Protein AF-A0A5Y2YM44-F1 (afdb_monomer_lite)

Organism: NCBI:txid363569

Radius of gyration: 10.42 Å; chains: 1; bounding box: 22×12×27 Å

pLDDT: mean 90.9, std 9.32, range [56.09, 96.75]

Structure (mmCIF, N/CA/C/O backbone):
data_AF-A0A5Y2YM44-F1
#
_entry.id   AF-A0A5Y2YM44-F1
#
loop_
_atom_site.group_PDB
_atom_site.id
_atom_site.type_symbol
_atom_site.label_atom_id
_atom_site.label_alt_id
_atom_site.label_comp_id
_atom_site.label_asym_id
_atom_site.label_entity_id
_atom_site.label_seq_id
_atom_site.pdbx_PDB_ins_code
_atom_site.Cartn_x
_atom_site.Cartn_y
_atom_site.Cartn_z
_atom_site.occupancy
_atom_site.B_iso_or_equiv
_atom_site.auth_seq_id
_atom_site.auth_comp_id
_atom_site.auth_asym_id
_atom_site.auth_atom_id
_atom_site.pdbx_PDB_model_num
ATOM 1 N N . SER A 1 1 ? 5.625 -1.832 -17.080 1.00 85.44 1 SER A N 1
ATOM 2 C 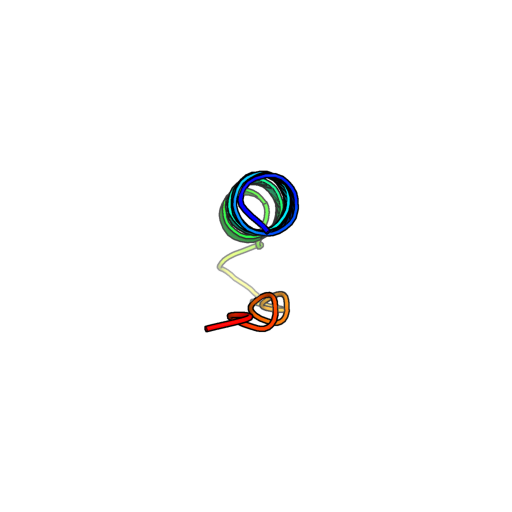CA . SER A 1 1 ? 6.010 -0.433 -17.406 1.00 85.44 1 SER A CA 1
ATOM 3 C C . SER A 1 1 ? 6.000 0.447 -16.152 1.00 85.44 1 SER A C 1
ATOM 5 O O . SER A 1 1 ? 5.307 0.114 -15.192 1.00 85.44 1 SER A O 1
ATOM 7 N N . LEU A 1 2 ? 6.727 1.576 -16.136 1.00 89.19 2 LEU A N 1
ATOM 8 C CA . LEU A 1 2 ? 6.790 2.499 -14.980 1.00 89.19 2 LEU A CA 1
ATOM 9 C C . LEU A 1 2 ? 5.410 3.039 -14.553 1.00 89.19 2 LEU A C 1
ATOM 11 O O . LEU A 1 2 ? 5.139 3.204 -13.364 1.00 89.19 2 LEU A O 1
ATOM 15 N N . LEU A 1 3 ? 4.505 3.262 -15.512 1.00 93.19 3 LEU A N 1
ATOM 16 C CA . LEU A 1 3 ? 3.139 3.717 -15.237 1.00 93.19 3 LEU A CA 1
ATOM 17 C C . LEU A 1 3 ? 2.322 2.674 -14.457 1.00 93.19 3 LEU A C 1
ATOM 19 O O . LEU A 1 3 ? 1.576 3.038 -13.548 1.00 93.19 3 LEU A O 1
ATOM 23 N N . ALA A 1 4 ? 2.477 1.387 -14.783 1.00 93.50 4 ALA A N 1
ATOM 24 C CA . ALA A 1 4 ? 1.791 0.302 -14.082 1.00 93.50 4 ALA A CA 1
ATOM 25 C C . ALA A 1 4 ? 2.230 0.231 -12.611 1.00 93.50 4 ALA A C 1
ATOM 27 O O . ALA A 1 4 ? 1.394 0.148 -11.715 1.00 93.50 4 ALA A O 1
ATOM 28 N N . TRP A 1 5 ? 3.529 0.398 -12.353 1.00 93.94 5 TRP A N 1
ATOM 29 C CA . TRP A 1 5 ? 4.070 0.478 -10.995 1.00 93.94 5 TRP A CA 1
ATOM 30 C C . TRP A 1 5 ? 3.575 1.705 -10.221 1.00 93.94 5 TRP A C 1
ATOM 32 O O . TRP A 1 5 ? 3.265 1.594 -9.033 1.00 93.94 5 TRP A O 1
ATOM 42 N N . ARG A 1 6 ? 3.432 2.869 -10.873 1.00 95.19 6 ARG A N 1
ATOM 43 C CA . ARG A 1 6 ? 2.843 4.060 -10.233 1.00 95.19 6 ARG A CA 1
ATOM 44 C C . ARG A 1 6 ? 1.388 3.812 -9.813 1.00 95.19 6 ARG A C 1
ATOM 46 O O . ARG A 1 6 ? 1.025 4.166 -8.694 1.00 95.19 6 ARG A O 1
ATOM 53 N N . LYS A 1 7 ? 0.574 3.184 -10.670 1.00 95.00 7 LYS A N 1
ATOM 54 C CA . LYS A 1 7 ? -0.826 2.831 -10.358 1.00 95.00 7 LYS A CA 1
ATOM 55 C C . LYS A 1 7 ? -0.920 1.804 -9.227 1.00 95.00 7 LYS A C 1
ATOM 57 O O . LYS A 1 7 ? -1.671 2.024 -8.281 1.00 95.00 7 LYS A O 1
ATOM 62 N N . TYR A 1 8 ? -0.100 0.756 -9.284 1.00 96.19 8 TYR A N 1
ATOM 63 C CA . TYR A 1 8 ? -0.036 -0.282 -8.255 1.00 96.19 8 TYR A CA 1
ATOM 64 C C . TYR A 1 8 ? 0.219 0.303 -6.858 1.00 96.19 8 TYR A C 1
ATOM 66 O O . TYR A 1 8 ? -0.497 -0.007 -5.911 1.00 96.19 8 TYR A O 1
ATOM 74 N N . ARG A 1 9 ? 1.174 1.235 -6.727 1.00 95.88 9 ARG A N 1
ATOM 75 C CA . ARG A 1 9 ? 1.470 1.890 -5.439 1.00 95.88 9 ARG A CA 1
ATOM 76 C C . ARG A 1 9 ? 0.282 2.662 -4.864 1.00 95.88 9 ARG A C 1
ATOM 78 O O . ARG A 1 9 ? 0.076 2.652 -3.657 1.00 95.88 9 ARG A O 1
ATOM 85 N N . VAL A 1 10 ? -0.505 3.317 -5.717 1.00 96.75 10 VAL A N 1
ATOM 86 C CA . VAL A 1 10 ? -1.727 4.009 -5.279 1.00 96.75 10 VAL A CA 1
ATOM 87 C C . VAL A 1 10 ? -2.767 3.008 -4.782 1.00 96.75 10 VAL A C 1
ATOM 89 O O . VAL A 1 10 ? -3.409 3.269 -3.771 1.00 96.75 10 VAL A O 1
ATOM 92 N N . GLN A 1 11 ? -2.923 1.869 -5.461 1.00 96.38 11 GLN A N 1
ATOM 93 C CA . 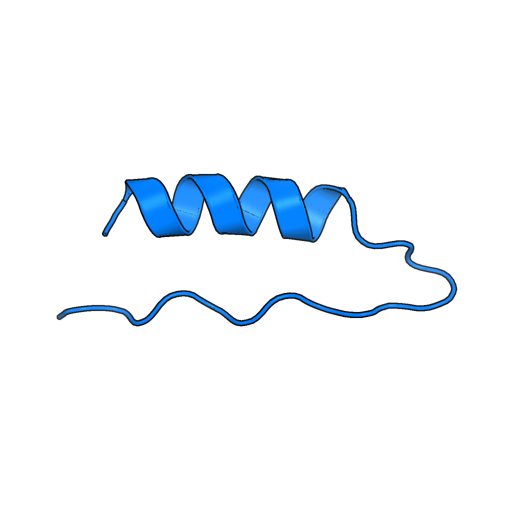GLN A 1 11 ? -3.852 0.818 -5.039 1.00 96.38 11 GLN A CA 1
ATOM 94 C C . GLN A 1 11 ? -3.438 0.215 -3.694 1.00 96.38 11 GLN A C 1
ATOM 96 O O . GLN A 1 11 ? -4.273 0.133 -2.803 1.00 96.38 11 GLN A O 1
ATOM 101 N N . VAL A 1 12 ? -2.152 -0.104 -3.514 1.00 96.31 12 VAL A N 1
ATOM 102 C CA . VAL A 1 12 ? -1.581 -0.586 -2.243 1.00 96.31 12 VAL A CA 1
ATOM 103 C C . VAL A 1 12 ? -1.865 0.383 -1.092 1.00 96.31 12 VAL A C 1
ATOM 105 O O . VAL A 1 12 ? -2.325 -0.043 -0.040 1.00 96.31 12 VAL A O 1
ATOM 108 N N . ASN A 1 13 ? -1.670 1.690 -1.298 1.00 96.62 13 ASN A N 1
ATOM 109 C CA . ASN A 1 13 ? -1.931 2.708 -0.270 1.00 96.62 13 ASN A CA 1
ATOM 110 C C . ASN A 1 13 ? -3.415 2.858 0.103 1.00 96.62 13 ASN A C 1
ATOM 112 O O . ASN A 1 13 ? -3.731 3.509 1.093 1.00 96.62 13 ASN A O 1
ATOM 116 N N . ARG A 1 14 ? -4.325 2.316 -0.710 1.00 94.94 14 ARG A N 1
ATOM 117 C CA . ARG A 1 14 ? -5.776 2.361 -0.485 1.00 94.94 14 ARG A CA 1
ATOM 118 C C . ARG A 1 14 ? -6.326 1.054 0.080 1.00 94.94 14 ARG A C 1
ATOM 120 O O . ARG A 1 14 ? -7.534 0.962 0.273 1.00 94.94 14 ARG A O 1
ATOM 127 N N . VAL A 1 15 ? -5.477 0.049 0.295 1.00 96.12 15 VAL A N 1
ATOM 128 C CA . VAL A 1 15 ? -5.908 -1.227 0.865 1.00 96.12 15 VAL A CA 1
ATOM 1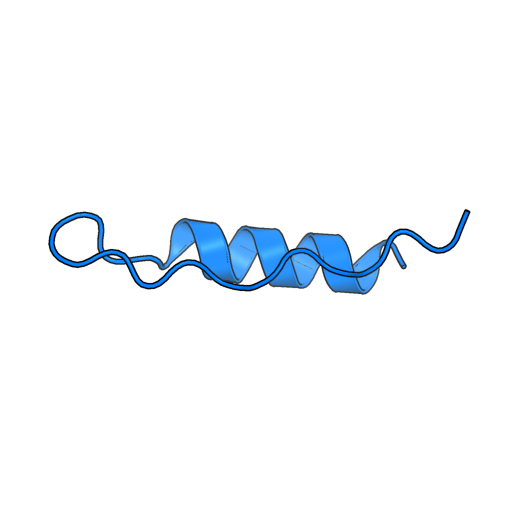29 C C . VAL 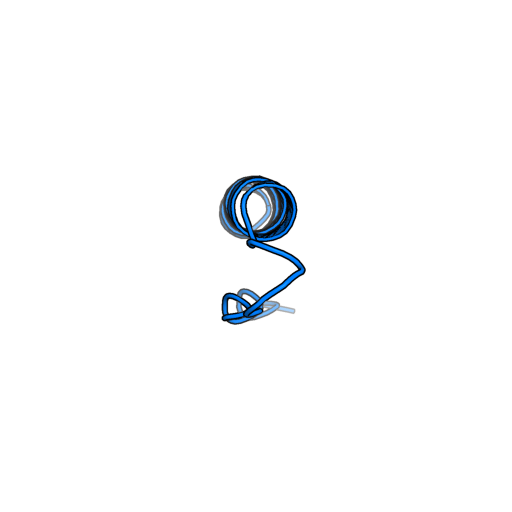A 1 15 ? -6.347 -0.993 2.305 1.00 96.12 15 VAL A C 1
ATOM 131 O O . VAL A 1 15 ? -5.580 -0.485 3.121 1.00 96.12 15 VAL A O 1
ATOM 134 N N . ASP A 1 16 ? -7.585 -1.382 2.602 1.00 94.81 16 ASP A N 1
ATOM 135 C CA . ASP A 1 16 ? -8.069 -1.486 3.973 1.00 94.81 16 ASP A CA 1
ATOM 136 C C . ASP A 1 16 ? -7.278 -2.585 4.692 1.00 94.81 16 ASP A C 1
ATOM 138 O O . ASP A 1 16 ? -7.309 -3.757 4.312 1.00 94.81 16 ASP A O 1
ATOM 142 N N . THR A 1 17 ? -6.546 -2.202 5.731 1.00 90.81 17 THR A N 1
ATOM 143 C CA . THR A 1 17 ? -5.669 -3.106 6.475 1.00 90.81 17 THR A CA 1
ATOM 144 C C . THR A 1 17 ? -6.431 -4.047 7.404 1.00 90.81 17 THR A C 1
ATOM 146 O O . THR A 1 17 ? -5.863 -5.057 7.821 1.00 90.81 17 THR A O 1
ATOM 149 N N . LEU A 1 18 ? -7.708 -3.775 7.697 1.00 95.31 18 LEU A N 1
ATOM 150 C CA . LEU A 1 18 ? -8.553 -4.649 8.515 1.00 95.31 18 LEU A CA 1
ATOM 151 C C . LEU A 1 18 ? -9.112 -5.833 7.716 1.00 95.31 18 LEU A C 1
ATOM 153 O O . LEU A 1 18 ? -9.400 -6.883 8.292 1.00 95.31 18 LEU A O 1
ATOM 157 N N . LYS A 1 19 ? -9.257 -5.684 6.393 1.00 92.00 19 LYS A N 1
ATOM 158 C CA . LYS A 1 19 ? -9.686 -6.741 5.460 1.00 92.00 19 LYS A CA 1
ATOM 159 C C . LYS A 1 19 ? -8.932 -6.609 4.135 1.00 92.00 19 LYS A C 1
ATOM 161 O O . LYS A 1 19 ? -9.491 -6.132 3.145 1.00 92.00 19 LYS A O 1
ATOM 166 N N . PRO A 1 20 ? -7.656 -7.014 4.100 1.00 89.81 20 PRO A N 1
ATOM 167 C CA . PRO A 1 20 ? -6.807 -6.672 2.980 1.00 89.81 20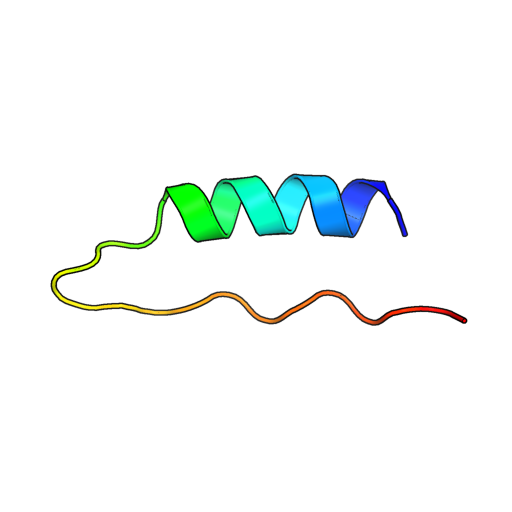 PRO A CA 1
ATOM 168 C C . PRO A 1 20 ? -7.133 -7.508 1.743 1.00 89.81 20 PRO A C 1
ATOM 170 O O . PRO A 1 20 ? -6.949 -8.725 1.722 1.00 89.81 20 PRO A O 1
ATOM 173 N N . VAL A 1 21 ? -7.549 -6.825 0.677 1.00 94.94 21 VAL A N 1
ATOM 174 C CA . VAL A 1 21 ? -7.553 -7.363 -0.686 1.00 94.94 21 VAL A CA 1
ATOM 175 C C . VAL A 1 21 ? -6.433 -6.673 -1.448 1.00 94.94 21 VAL A C 1
ATOM 177 O O . VAL A 1 21 ? -6.556 -5.524 -1.876 1.00 94.94 21 VAL A O 1
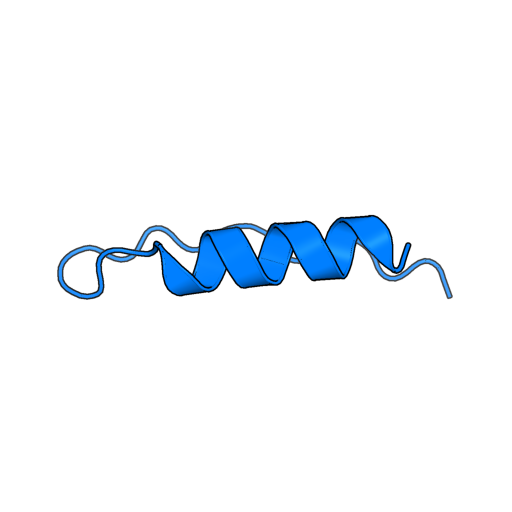ATOM 180 N N . TRP A 1 22 ? -5.301 -7.360 -1.563 1.00 93.31 22 TRP A N 1
ATOM 181 C CA . TRP A 1 22 ? -4.116 -6.800 -2.199 1.00 93.31 22 TRP A CA 1
ATOM 182 C C . TRP A 1 22 ? -4.236 -6.838 -3.729 1.00 93.31 22 TRP A C 1
ATOM 184 O O . TRP A 1 22 ? -4.644 -7.862 -4.279 1.00 93.31 22 TRP A O 1
ATOM 194 N N . PRO A 1 23 ? -3.861 -5.755 -4.436 1.00 95.19 23 PRO A N 1
ATOM 195 C CA . PRO A 1 23 ? -3.808 -5.752 -5.893 1.00 95.19 23 PRO A CA 1
ATOM 196 C C . PRO A 1 23 ? -2.672 -6.647 -6.405 1.00 95.19 23 PRO A C 1
ATOM 198 O O . PRO A 1 23 ? -1.656 -6.837 -5.733 1.00 95.19 23 PRO A O 1
ATOM 201 N N . GLU A 1 24 ? -2.802 -7.145 -7.631 1.00 95.12 24 GLU A N 1
ATOM 202 C CA . GLU A 1 24 ? -1.739 -7.913 -8.279 1.00 95.12 24 GLU A CA 1
ATOM 203 C C . GLU A 1 24 ? -0.586 -7.012 -8.725 1.00 95.12 24 GLU A C 1
ATOM 205 O O . GLU A 1 24 ? -0.780 -5.894 -9.218 1.00 95.12 24 GLU A O 1
ATOM 210 N N . LYS A 1 25 ? 0.645 -7.505 -8.558 1.00 93.50 25 LYS A N 1
ATOM 211 C CA . LYS A 1 25 ? 1.836 -6.786 -9.012 1.00 93.50 25 LYS A CA 1
ATOM 212 C C . LYS A 1 25 ? 1.842 -6.731 -10.541 1.00 93.50 25 LYS A C 1
ATOM 214 O O . LYS A 1 25 ? 1.587 -7.746 -11.186 1.00 93.50 25 LYS A O 1
ATOM 219 N N . PRO A 1 26 ? 2.181 -5.581 -11.141 1.00 93.75 26 PRO A N 1
ATOM 220 C CA . PRO A 1 26 ? 2.287 -5.498 -12.587 1.00 93.75 26 PRO A CA 1
ATOM 221 C C . PRO A 1 26 ? 3.428 -6.394 -13.082 1.00 93.75 26 PRO A C 1
ATOM 223 O O . PRO A 1 26 ? 4.488 -6.455 -12.456 1.00 93.75 26 PRO A O 1
ATOM 226 N N . ALA A 1 27 ? 3.230 -7.047 -14.229 1.00 87.94 27 ALA A N 1
ATOM 227 C CA . ALA A 1 27 ? 4.269 -7.852 -14.856 1.00 87.94 27 ALA A CA 1
ATOM 228 C C . ALA A 1 27 ? 5.522 -6.996 -15.110 1.00 87.94 27 ALA A C 1
ATOM 230 O O . ALA A 1 27 ? 5.460 -5.915 -15.716 1.00 87.94 27 ALA A O 1
ATOM 231 N N . SER A 1 28 ? 6.663 -7.473 -14.615 1.00 76.25 28 SER A N 1
ATOM 232 C CA . SER A 1 28 ? 7.953 -6.904 -14.972 1.00 76.25 28 SER A CA 1
ATOM 233 C C . SER A 1 28 ? 8.285 -7.402 -16.370 1.00 76.25 28 SER A C 1
ATOM 235 O O . SER A 1 28 ? 8.707 -8.540 -16.532 1.00 76.25 28 SER A O 1
ATOM 237 N N . SER A 1 29 ? 8.053 -6.576 -17.386 1.00 63.56 29 SER A N 1
ATOM 238 C CA . SER A 1 29 ? 8.705 -6.784 -18.677 1.00 63.56 29 SER A CA 1
ATOM 239 C C . SER A 1 29 ? 10.184 -6.464 -18.467 1.00 63.56 29 SER A C 1
ATOM 241 O O . SER A 1 29 ? 10.545 -5.286 -18.430 1.00 63.56 29 SER A O 1
ATOM 243 N N . LEU A 1 30 ? 10.973 -7.498 -18.172 1.00 56.09 30 LEU A N 1
ATOM 244 C CA . LEU A 1 30 ? 12.417 -7.492 -18.396 1.00 56.09 30 LEU A CA 1
ATOM 245 C C . LEU A 1 30 ? 12.673 -7.643 -19.896 1.00 56.09 30 LEU A C 1
ATOM 247 O O . LEU A 1 30 ? 11.912 -8.411 -20.528 1.00 56.09 30 LEU A O 1
#

Foldseek 3Di:
DVVQVVVQVVQQVPADPVDGDHDDRDDPPD

Secondary structure (DSSP, 8-state):
-HHHHHHHHHHHTT--TTS--PPPPPP---

InterPro domains:
  IPR003458 Bacteriophage T4, Gp38, tail fibre assembly [PF02413] (2-27)

Sequence (30 aa):
SLLAWRKYRVQVNRVDTLKPVWPEKPASSL